Protein AF-A0A3M9YT49-F1 (afdb_monomer_lite)

pLDDT: mean 87.09, std 8.84, range [39.38, 95.81]

Sequence (97 aa):
MGVELAPLAGLLGLFGLAGLAGLRQPPAQGQAGSAVRMLGLLGLGGLAGFWIDGAGALGAAGALGLWNHQNPKLARWAWPGWVFPIGAYYIVRHLAA

Secondary structure (DSSP, 8-state):
----HHHHHHHHHHGGGGGGGGGSSPPPTT-S-HHHHHGGGGGGGGGGGGTSTTGGGGGGGGGGGGTT-SSHHHHGGGGGGGGHHHHHHHHHHHHT-

Foldseek 3Di:
DDPLCQVVLLVLLLLLLLLVVLVVPADDVPQPDSVQSVLLVQLVQSVCCVVFGNLNNLSLSSLSSQCSPPDVVSNVSNVSSVSNVSNVVRVVVVVVD

Radius of gyration: 14.06 Å; chains: 1; bounding box: 39×28×38 Å

Structure (mmCIF, N/CA/C/O backbone):
data_AF-A0A3M9YT49-F1
#
_entry.id   AF-A0A3M9YT49-F1
#
loop_
_atom_site.group_PDB
_atom_site.id
_atom_site.type_symbol
_atom_site.label_atom_id
_atom_site.label_alt_id
_atom_site.label_comp_id
_atom_site.label_asym_id
_atom_site.label_entity_id
_atom_site.label_seq_id
_atom_site.pdbx_PDB_ins_code
_atom_site.Cartn_x
_atom_site.Cartn_y
_atom_site.Cartn_z
_atom_site.occupancy
_atom_site.B_iso_or_equiv
_atom_site.auth_seq_id
_atom_site.auth_comp_id
_atom_site.auth_asym_id
_atom_site.auth_atom_id
_atom_site.pdbx_PDB_model_num
ATOM 1 N N . MET A 1 1 ? 16.384 19.905 -15.613 1.00 39.38 1 MET A N 1
ATOM 2 C CA . MET A 1 1 ? 16.363 18.849 -14.581 1.00 39.38 1 MET A CA 1
ATOM 3 C C . MET A 1 1 ? 14.923 18.387 -14.445 1.00 39.38 1 MET A C 1
ATOM 5 O O . MET A 1 1 ? 14.139 19.066 -13.797 1.00 39.38 1 MET A O 1
ATOM 9 N N . GLY A 1 2 ? 14.533 17.343 -15.179 1.00 49.72 2 GLY A N 1
ATOM 10 C CA . GLY A 1 2 ? 13.193 16.772 -15.038 1.00 49.72 2 GLY A CA 1
ATOM 11 C C . GLY A 1 2 ? 13.130 16.039 -13.707 1.00 49.72 2 GLY A C 1
ATOM 12 O O . GLY A 1 2 ? 14.025 15.251 -13.418 1.00 49.72 2 GLY A O 1
ATOM 13 N N . VAL A 1 3 ? 12.139 16.342 -12.872 1.00 56.72 3 VAL A N 1
ATOM 14 C CA . VAL A 1 3 ? 11.913 15.576 -11.646 1.00 56.72 3 VAL A CA 1
ATOM 15 C C . VAL A 1 3 ? 11.589 14.149 -12.074 1.00 56.72 3 VAL A C 1
ATOM 17 O O . VAL A 1 3 ? 10.588 13.918 -12.749 1.00 56.72 3 VAL A O 1
ATOM 20 N N . GLU A 1 4 ? 12.450 13.199 -11.727 1.00 71.38 4 GLU A N 1
ATOM 21 C CA . GLU A 1 4 ? 12.176 11.785 -11.945 1.00 71.38 4 GLU A CA 1
ATOM 22 C C . GLU A 1 4 ? 11.093 11.384 -10.935 1.00 71.38 4 GLU A C 1
ATOM 24 O O . GLU A 1 4 ? 11.328 11.300 -9.731 1.00 71.38 4 GLU A O 1
ATOM 29 N N . LEU A 1 5 ? 9.847 11.272 -11.404 1.00 77.00 5 LEU A N 1
ATOM 30 C CA . LEU A 1 5 ? 8.679 11.060 -10.539 1.00 77.00 5 LEU A CA 1
ATOM 31 C C . LEU A 1 5 ? 8.530 9.599 -10.092 1.00 77.00 5 LEU A C 1
ATOM 33 O O . LEU A 1 5 ? 7.772 9.318 -9.165 1.00 77.00 5 LEU A O 1
ATOM 37 N N . ALA A 1 6 ? 9.236 8.667 -10.734 1.00 76.38 6 ALA A N 1
ATOM 38 C CA . ALA A 1 6 ? 9.093 7.238 -10.484 1.00 76.38 6 ALA A CA 1
ATOM 39 C C . ALA A 1 6 ? 9.604 6.789 -9.093 1.00 76.38 6 ALA A C 1
ATOM 41 O O . ALA A 1 6 ? 8.867 6.068 -8.413 1.00 76.38 6 ALA A O 1
ATOM 42 N N . PRO A 1 7 ? 10.760 7.267 -8.582 1.00 78.75 7 PRO A N 1
ATOM 43 C CA . PRO A 1 7 ? 11.195 6.976 -7.213 1.00 78.75 7 PRO A CA 1
ATOM 44 C C . PRO A 1 7 ? 10.230 7.535 -6.158 1.00 78.75 7 PRO A C 1
ATOM 46 O O . PRO A 1 7 ? 9.895 6.863 -5.182 1.00 78.75 7 PRO A O 1
ATOM 49 N N . LEU A 1 8 ? 9.718 8.751 -6.383 1.00 80.81 8 LEU A N 1
ATOM 50 C CA . LEU A 1 8 ? 8.728 9.383 -5.507 1.00 80.81 8 LEU A CA 1
ATOM 51 C C . LEU A 1 8 ? 7.409 8.600 -5.495 1.00 80.81 8 LEU A C 1
ATOM 53 O O . LEU A 1 8 ? 6.831 8.389 -4.431 1.00 80.81 8 LEU A O 1
ATOM 57 N N . ALA A 1 9 ? 6.963 8.112 -6.655 1.00 79.12 9 ALA A N 1
ATOM 58 C CA . ALA A 1 9 ? 5.799 7.240 -6.760 1.00 79.12 9 ALA A CA 1
ATOM 59 C C . ALA A 1 9 ? 6.000 5.930 -5.975 1.00 79.12 9 ALA A C 1
ATOM 61 O O . ALA A 1 9 ? 5.088 5.487 -5.276 1.00 79.12 9 ALA A O 1
ATOM 62 N N . GLY A 1 10 ? 7.205 5.353 -6.006 1.00 80.75 10 GLY A N 1
ATOM 63 C CA . GLY A 1 10 ? 7.556 4.187 -5.192 1.00 80.75 10 GLY A CA 1
ATOM 64 C C . GLY A 1 10 ? 7.370 4.422 -3.688 1.00 80.75 10 GLY A C 1
ATOM 65 O O . GLY A 1 10 ? 6.763 3.595 -3.006 1.00 80.75 10 GLY A O 1
ATOM 66 N N . LEU A 1 11 ? 7.798 5.583 -3.180 1.00 84.12 11 LEU A N 1
ATOM 67 C CA . LEU A 1 11 ? 7.638 5.954 -1.767 1.00 84.12 11 LEU A CA 1
ATOM 68 C C . LEU A 1 11 ? 6.167 6.105 -1.355 1.00 84.12 11 LEU A C 1
ATOM 70 O O . LEU A 1 11 ? 5.799 5.703 -0.251 1.00 84.12 11 LEU A O 1
ATOM 74 N N . LEU A 1 12 ? 5.310 6.621 -2.244 1.00 85.25 12 LEU A N 1
ATOM 75 C CA . LEU A 1 12 ? 3.864 6.705 -1.992 1.00 85.25 12 LEU A CA 1
ATOM 76 C C . LEU A 1 12 ? 3.236 5.315 -1.794 1.00 85.25 12 LEU A C 1
ATOM 78 O O . LEU A 1 12 ? 2.298 5.150 -1.014 1.00 85.25 12 LEU A O 1
ATOM 82 N N . GLY A 1 13 ? 3.801 4.303 -2.445 1.00 84.94 13 GLY A N 1
ATOM 83 C CA . GLY A 1 13 ? 3.440 2.902 -2.282 1.00 84.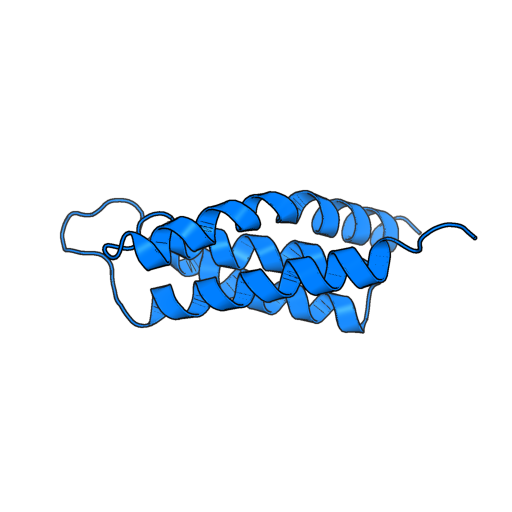94 13 GLY A CA 1
ATOM 84 C C . GLY A 1 13 ? 3.575 2.350 -0.869 1.00 84.94 13 GLY A C 1
ATOM 85 O O . GLY A 1 13 ? 2.757 1.537 -0.439 1.00 84.94 13 GLY A O 1
ATOM 86 N N . LEU A 1 14 ? 4.587 2.809 -0.128 1.00 88.31 14 LEU A N 1
ATOM 87 C CA . LEU A 1 14 ? 4.914 2.287 1.202 1.00 88.31 14 LEU A CA 1
ATOM 88 C C . LEU A 1 14 ? 3.843 2.621 2.247 1.00 88.31 14 LEU A C 1
ATOM 90 O O . LEU A 1 14 ? 3.673 1.864 3.204 1.00 88.31 14 LEU A O 1
ATOM 94 N N . PHE A 1 15 ? 3.048 3.678 2.036 1.00 88.38 15 PHE A N 1
ATOM 95 C CA . PHE A 1 15 ? 1.863 3.955 2.860 1.00 88.38 15 PHE A CA 1
ATOM 96 C C . PHE A 1 15 ? 0.856 2.798 2.840 1.00 88.38 15 PHE A C 1
ATOM 98 O O . PHE A 1 15 ? 0.139 2.580 3.818 1.00 88.38 15 PHE A O 1
ATOM 105 N N . GLY A 1 16 ? 0.862 2.003 1.770 1.00 89.31 16 GLY A N 1
ATOM 106 C CA . GLY A 1 16 ? 0.117 0.760 1.634 1.00 89.31 16 GLY A CA 1
ATOM 107 C C . GLY A 1 16 ? 0.299 -0.238 2.771 1.00 89.31 16 GLY A C 1
ATOM 108 O O . GLY A 1 16 ? -0.648 -0.932 3.142 1.00 89.31 16 GLY A O 1
ATOM 109 N N . LEU A 1 17 ? 1.494 -0.282 3.369 1.00 92.31 17 LEU A N 1
ATOM 110 C CA . LEU A 1 17 ? 1.819 -1.204 4.460 1.00 92.31 17 LEU A CA 1
ATOM 111 C C . LEU A 1 17 ? 1.014 -0.919 5.734 1.00 92.31 17 LEU A C 1
ATOM 113 O O . LEU A 1 17 ? 0.800 -1.832 6.532 1.00 92.31 17 LEU A O 1
ATOM 117 N N . ALA A 1 18 ? 0.489 0.301 5.904 1.00 91.19 18 ALA A N 1
ATOM 118 C CA . ALA A 1 18 ? -0.446 0.611 6.984 1.00 91.19 18 ALA A CA 1
ATOM 119 C C . ALA A 1 18 ? -1.689 -0.299 6.935 1.00 91.19 18 ALA A C 1
ATOM 121 O O . ALA A 1 18 ? -2.224 -0.668 7.981 1.00 91.19 18 ALA A O 1
ATOM 122 N N . GLY A 1 19 ? -2.095 -0.739 5.736 1.00 89.38 19 GLY A N 1
ATOM 123 C CA . GLY A 1 19 ? -3.169 -1.706 5.503 1.00 89.38 19 GLY A CA 1
ATOM 124 C C . GLY A 1 19 ? -3.051 -2.999 6.307 1.00 89.38 19 GLY A C 1
ATOM 125 O O . GLY A 1 19 ? -4.058 -3.544 6.762 1.00 89.38 19 GLY A O 1
ATOM 126 N N . LEU A 1 20 ? -1.821 -3.455 6.565 1.00 91.81 20 LEU A N 1
ATOM 127 C CA . LEU A 1 20 ? -1.550 -4.668 7.339 1.00 91.81 20 LEU A CA 1
ATOM 128 C C . LEU A 1 20 ? -1.982 -4.536 8.806 1.00 91.81 20 LEU A C 1
ATOM 130 O O . LEU A 1 20 ? -2.305 -5.539 9.444 1.00 91.81 20 LEU A O 1
ATOM 134 N N . ALA A 1 21 ? -2.051 -3.314 9.344 1.00 89.19 21 ALA A N 1
ATOM 135 C CA . ALA A 1 21 ? -2.554 -3.083 10.696 1.00 89.19 21 ALA A CA 1
ATOM 136 C C . ALA A 1 21 ? -4.019 -3.533 10.839 1.00 89.19 21 ALA A C 1
ATOM 138 O O . ALA A 1 21 ? -4.391 -4.093 11.870 1.00 89.19 21 ALA A O 1
ATOM 139 N N . GLY A 1 22 ? -4.822 -3.380 9.779 1.00 85.62 22 GLY A N 1
ATOM 140 C CA . GLY A 1 22 ? -6.226 -3.795 9.754 1.00 85.62 22 GLY A CA 1
ATOM 141 C C . GLY A 1 22 ? -6.434 -5.312 9.750 1.00 85.62 22 GLY A C 1
ATOM 142 O O . GLY A 1 22 ? -7.526 -5.767 10.086 1.00 85.62 22 GLY A O 1
ATOM 143 N N . LEU A 1 23 ? -5.402 -6.102 9.426 1.00 85.81 23 LEU A N 1
ATOM 144 C CA . LEU A 1 23 ? -5.461 -7.570 9.462 1.00 85.81 23 LEU A CA 1
ATOM 145 C C . LEU A 1 23 ? -5.398 -8.122 10.891 1.00 85.81 23 LEU A C 1
ATOM 147 O O . LEU A 1 23 ? -5.931 -9.194 11.160 1.00 85.81 23 LEU A O 1
ATOM 151 N N . ARG A 1 24 ? -4.772 -7.388 11.821 1.00 85.25 24 ARG A N 1
ATOM 152 C CA . ARG A 1 24 ? -4.645 -7.806 13.229 1.00 85.25 24 ARG A CA 1
ATOM 153 C C . ARG A 1 24 ? -5.950 -7.691 14.011 1.00 85.25 24 ARG A C 1
ATOM 155 O O . ARG A 1 24 ? -6.098 -8.327 15.048 1.00 85.25 24 ARG A O 1
ATOM 162 N N . GLN A 1 25 ? -6.873 -6.856 13.546 1.00 84.31 25 GLN A N 1
ATOM 163 C CA . GLN A 1 25 ? -8.141 -6.588 14.212 1.00 84.31 25 GLN A CA 1
ATOM 164 C C . GLN A 1 25 ? -9.268 -6.957 13.260 1.00 84.31 25 GLN A C 1
ATOM 166 O O . GLN A 1 25 ? -9.437 -6.245 12.276 1.00 84.31 25 GLN A O 1
ATOM 171 N N . PRO A 1 26 ? -10.040 -8.027 13.504 1.00 76.94 26 PRO A N 1
ATOM 172 C CA . PRO A 1 26 ? -11.137 -8.409 12.622 1.00 76.94 26 PRO A CA 1
ATOM 173 C C . PRO A 1 26 ? -12.283 -7.372 12.626 1.00 76.94 26 PRO A C 1
ATOM 175 O O . PRO A 1 26 ? -12.386 -6.549 13.545 1.00 76.94 26 PRO A O 1
ATOM 178 N N . PRO A 1 27 ? -13.148 -7.370 11.591 1.00 82.44 27 PRO A N 1
ATOM 179 C CA . PRO A 1 27 ? -14.368 -6.563 11.578 1.00 82.44 27 PRO A CA 1
ATOM 180 C C . PRO A 1 27 ? -15.258 -6.872 12.768 1.00 82.44 27 PRO A C 1
ATOM 182 O O . PRO A 1 27 ? -15.284 -8.001 13.253 1.00 82.44 27 PRO A O 1
ATOM 185 N N . ALA A 1 28 ? -16.010 -5.867 13.218 1.00 82.31 28 ALA A N 1
ATOM 186 C CA . ALA A 1 28 ? -17.055 -6.109 14.201 1.00 82.31 28 ALA A CA 1
ATOM 187 C C . ALA A 1 28 ? -18.104 -7.054 13.588 1.00 82.31 28 ALA A C 1
ATOM 189 O O . ALA A 1 28 ? -18.323 -7.035 12.373 1.00 82.31 28 ALA A O 1
ATOM 190 N N . GLN A 1 29 ? -18.747 -7.889 14.408 1.00 76.75 29 GLN A N 1
ATOM 191 C CA . GLN A 1 29 ? -19.817 -8.765 13.924 1.00 76.75 29 GLN A CA 1
ATOM 192 C C . GLN A 1 29 ? -20.918 -7.924 13.260 1.00 76.75 29 GLN A C 1
ATOM 194 O O . GLN A 1 29 ? -21.348 -6.913 13.808 1.00 76.75 29 GLN A O 1
ATOM 199 N N . GLY A 1 30 ? -21.326 -8.315 12.049 1.00 75.44 30 GLY A N 1
ATOM 200 C CA . GLY A 1 30 ? -22.305 -7.576 11.242 1.00 75.44 30 GLY A CA 1
ATOM 201 C C . GLY A 1 30 ? -21.741 -6.388 10.449 1.00 75.44 30 GLY A C 1
ATOM 202 O O . GLY A 1 30 ? -22.474 -5.778 9.674 1.00 75.44 30 GLY A O 1
ATOM 203 N N . GLN A 1 31 ? -20.451 -6.063 10.579 1.00 78.50 31 GLN A N 1
ATOM 204 C CA . GLN A 1 31 ? -19.831 -4.994 9.799 1.00 78.50 31 GLN A CA 1
ATOM 205 C C . GLN A 1 31 ? -19.517 -5.487 8.377 1.00 78.50 31 GLN A C 1
ATOM 207 O O . GLN A 1 31 ? -18.668 -6.358 8.175 1.00 78.50 31 GLN A O 1
ATOM 212 N N . ALA A 1 32 ? -20.193 -4.917 7.376 1.00 76.25 32 ALA A N 1
ATOM 213 C CA . ALA A 1 32 ? -19.924 -5.198 5.966 1.00 76.25 32 ALA A CA 1
ATOM 214 C C . ALA A 1 32 ? -18.477 -4.832 5.598 1.00 76.25 32 ALA A C 1
ATOM 216 O O . ALA A 1 32 ? -17.934 -3.870 6.128 1.00 76.25 32 ALA A O 1
ATOM 217 N N . GLY A 1 33 ? -17.851 -5.566 4.672 1.00 78.25 33 GLY A N 1
ATOM 218 C CA . GLY A 1 33 ? -16.503 -5.243 4.185 1.00 78.25 33 GLY A CA 1
ATOM 219 C C . GLY A 1 33 ? -15.357 -5.973 4.893 1.00 78.25 33 GLY A C 1
ATOM 220 O O . GLY A 1 33 ? -14.260 -5.431 4.999 1.00 78.25 33 GLY A O 1
ATOM 221 N N . SER A 1 34 ? -15.567 -7.214 5.342 1.00 81.69 34 SER A N 1
ATOM 222 C CA . SER A 1 34 ? -14.470 -8.102 5.767 1.00 81.69 34 SER A CA 1
ATOM 223 C C . SER A 1 34 ? -13.438 -8.317 4.654 1.00 81.69 34 SER A C 1
ATOM 225 O O . SER A 1 34 ? -12.239 -8.251 4.910 1.00 81.69 34 SER A O 1
ATOM 227 N N . ALA A 1 35 ? -13.897 -8.466 3.408 1.00 84.75 35 ALA A N 1
ATOM 228 C CA . ALA A 1 35 ? -13.043 -8.577 2.228 1.00 84.75 35 ALA A CA 1
ATOM 229 C C . ALA A 1 35 ? -12.168 -7.330 2.007 1.00 84.75 35 ALA A C 1
ATOM 231 O O . ALA A 1 35 ? -11.029 -7.452 1.568 1.00 84.75 35 ALA A O 1
ATOM 232 N N . VAL A 1 36 ? -12.655 -6.139 2.382 1.00 87.94 36 VAL A N 1
ATOM 233 C CA . VAL A 1 36 ? -11.898 -4.883 2.246 1.00 87.94 36 VAL A CA 1
ATOM 234 C C . VAL A 1 36 ? -10.616 -4.944 3.072 1.00 87.94 36 VAL A C 1
ATOM 236 O O . VAL A 1 36 ? -9.574 -4.539 2.580 1.00 87.94 36 VAL A O 1
ATOM 239 N N . ARG A 1 37 ? -10.624 -5.550 4.268 1.00 89.50 37 ARG A N 1
ATOM 240 C CA . ARG A 1 37 ? -9.396 -5.718 5.070 1.00 89.50 37 ARG A CA 1
ATOM 241 C C . ARG A 1 37 ? -8.310 -6.509 4.353 1.00 89.50 37 ARG A C 1
ATOM 243 O O . ARG A 1 37 ? -7.134 -6.228 4.561 1.00 89.50 37 ARG A O 1
ATOM 250 N N . MET A 1 38 ? -8.686 -7.462 3.500 1.00 90.00 38 MET A N 1
ATOM 251 C CA . MET A 1 38 ? -7.714 -8.251 2.741 1.00 90.00 38 MET A CA 1
ATOM 252 C C . MET A 1 38 ? -6.967 -7.409 1.710 1.00 90.00 38 MET A C 1
ATOM 254 O O . MET A 1 38 ? -5.846 -7.766 1.354 1.00 90.00 38 MET A O 1
ATOM 258 N N . LEU A 1 39 ? -7.513 -6.252 1.310 1.00 92.25 39 LEU A N 1
ATOM 259 C CA . LEU A 1 39 ? -6.777 -5.286 0.495 1.00 92.25 39 LEU A CA 1
ATOM 260 C C . LEU A 1 39 ? -5.477 -4.862 1.175 1.00 92.25 39 LEU A C 1
ATOM 262 O O . LEU A 1 39 ? -4.527 -4.591 0.462 1.00 92.25 39 LEU A O 1
ATOM 266 N N . GLY A 1 40 ? -5.377 -4.921 2.511 1.00 91.44 40 GLY A N 1
ATOM 267 C CA . GLY A 1 40 ? -4.130 -4.700 3.249 1.00 91.44 40 GLY A CA 1
ATOM 268 C C . GLY A 1 40 ? -2.942 -5.521 2.738 1.00 91.44 40 GLY A C 1
ATOM 269 O O . GLY A 1 40 ? -1.813 -5.034 2.762 1.00 91.44 40 GLY A O 1
ATOM 270 N N . LEU A 1 41 ? -3.186 -6.721 2.200 1.00 93.44 41 LEU A N 1
ATOM 271 C CA . LEU A 1 41 ? -2.153 -7.566 1.591 1.00 93.44 41 LEU A CA 1
ATOM 272 C C . LEU A 1 41 ? -1.557 -6.948 0.319 1.00 93.44 41 LEU A C 1
ATOM 274 O O . LEU A 1 41 ? -0.375 -7.148 0.046 1.00 93.44 41 LEU A O 1
ATOM 278 N N . LEU A 1 42 ? -2.327 -6.138 -0.416 1.00 93.19 42 LEU A N 1
ATOM 279 C CA . LEU A 1 42 ? -1.844 -5.410 -1.595 1.00 93.19 42 LEU A CA 1
ATOM 280 C C . LEU A 1 42 ? -0.742 -4.403 -1.242 1.00 93.19 42 LEU A C 1
ATOM 282 O O . LEU A 1 42 ? 0.051 -4.051 -2.110 1.00 93.19 42 LEU A O 1
ATOM 286 N N . GLY A 1 43 ? -0.628 -4.007 0.032 1.00 92.44 43 GLY A N 1
ATOM 287 C CA . GLY A 1 43 ? 0.480 -3.195 0.538 1.00 92.44 43 GLY A CA 1
ATOM 288 C C . GLY A 1 43 ? 1.850 -3.813 0.268 1.00 92.44 43 GLY A C 1
ATOM 289 O O . GLY A 1 43 ? 2.799 -3.096 -0.043 1.00 92.44 43 GLY A O 1
ATOM 290 N N . LEU A 1 44 ? 1.945 -5.147 0.297 1.00 92.44 44 LEU A N 1
ATOM 291 C CA . LEU A 1 44 ? 3.173 -5.874 -0.037 1.00 92.44 44 LEU A CA 1
ATOM 292 C C . LEU A 1 44 ? 3.547 -5.727 -1.517 1.00 92.44 44 LEU A C 1
ATOM 294 O O . LEU A 1 44 ? 4.726 -5.771 -1.855 1.00 92.44 44 LEU A O 1
ATOM 298 N N . GLY A 1 45 ? 2.568 -5.475 -2.390 1.00 89.12 45 GLY A N 1
ATOM 299 C CA . GLY A 1 45 ? 2.800 -5.172 -3.802 1.00 89.12 45 GLY A CA 1
ATOM 300 C C . GLY A 1 45 ? 3.646 -3.915 -4.016 1.00 89.12 45 GLY A C 1
ATOM 301 O O . GLY A 1 45 ? 4.317 -3.805 -5.036 1.00 89.12 45 GLY A O 1
ATOM 302 N N . GLY A 1 46 ? 3.709 -3.007 -3.033 1.00 89.38 46 GLY A N 1
ATOM 303 C CA . GLY A 1 46 ? 4.587 -1.836 -3.088 1.00 89.38 46 GLY A CA 1
ATOM 304 C C . GLY A 1 46 ? 6.076 -2.180 -3.125 1.00 89.38 46 GLY A C 1
ATOM 305 O O . GLY A 1 46 ? 6.874 -1.393 -3.629 1.00 89.38 46 GLY A O 1
ATOM 306 N N . LEU A 1 47 ? 6.454 -3.382 -2.678 1.00 89.62 47 LEU A N 1
ATOM 307 C CA . LEU A 1 47 ? 7.827 -3.873 -2.781 1.00 89.62 47 LEU 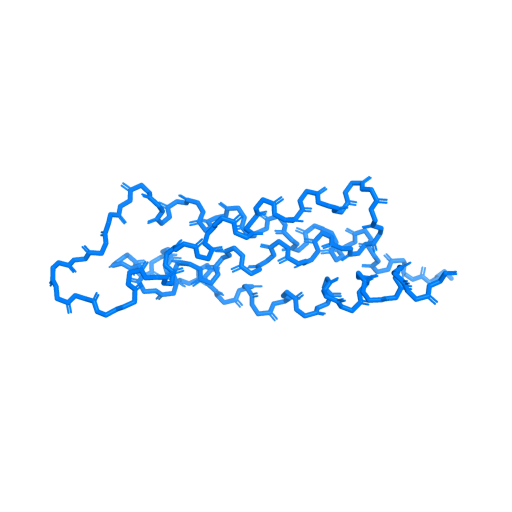A CA 1
ATOM 308 C C . LEU A 1 47 ? 8.257 -4.072 -4.242 1.00 89.62 47 LEU A C 1
ATOM 310 O O . LEU A 1 47 ? 9.445 -3.988 -4.528 1.00 89.62 47 LEU A O 1
ATOM 314 N N . ALA A 1 48 ? 7.321 -4.238 -5.187 1.00 88.06 48 ALA A N 1
ATOM 315 C CA . ALA A 1 48 ? 7.639 -4.307 -6.616 1.00 88.06 48 ALA A CA 1
ATOM 316 C C . ALA A 1 48 ? 8.410 -3.069 -7.117 1.00 88.06 48 ALA A C 1
ATOM 318 O O . ALA A 1 48 ? 9.167 -3.167 -8.080 1.00 88.06 48 ALA A O 1
ATOM 319 N N . GLY A 1 49 ? 8.281 -1.930 -6.424 1.00 87.00 49 GLY A N 1
ATOM 320 C CA . GLY A 1 49 ? 9.039 -0.710 -6.698 1.00 87.00 49 GLY A CA 1
ATOM 321 C C . GLY A 1 49 ? 10.560 -0.843 -6.573 1.00 87.00 49 GLY A C 1
ATOM 322 O O . GLY A 1 49 ? 11.264 0.010 -7.096 1.00 87.00 49 GLY A O 1
ATOM 323 N N . PHE A 1 50 ? 11.079 -1.892 -5.921 1.00 88.69 50 PHE A N 1
ATOM 324 C CA . PHE A 1 50 ? 12.521 -2.175 -5.901 1.00 88.69 50 PHE A CA 1
ATOM 325 C C . PHE A 1 50 ? 13.051 -2.723 -7.233 1.00 88.69 50 PHE A C 1
ATOM 327 O O . PHE A 1 50 ? 14.250 -2.642 -7.481 1.00 88.69 50 PHE A O 1
ATOM 334 N N . TRP A 1 51 ? 12.177 -3.291 -8.069 1.00 88.62 51 TRP A N 1
ATOM 335 C CA . TRP A 1 51 ? 12.550 -3.902 -9.350 1.00 88.62 51 TRP A CA 1
ATOM 336 C C . TRP A 1 51 ? 12.004 -3.140 -10.555 1.00 88.62 51 TRP A C 1
ATOM 338 O O . TRP A 1 51 ? 12.588 -3.211 -11.631 1.00 88.62 51 TRP A O 1
ATOM 348 N N . ILE A 1 52 ? 10.881 -2.437 -10.390 1.00 88.19 52 ILE A N 1
ATOM 349 C CA . ILE A 1 52 ? 10.207 -1.708 -11.464 1.00 88.19 52 ILE A CA 1
ATOM 350 C C . ILE A 1 52 ? 9.949 -0.277 -10.995 1.00 88.19 52 ILE A C 1
ATOM 352 O O . ILE A 1 52 ? 9.153 -0.042 -10.079 1.00 88.19 52 ILE A O 1
ATOM 356 N N . ASP A 1 53 ? 10.581 0.685 -11.661 1.00 88.25 53 ASP A N 1
ATOM 357 C CA . ASP A 1 53 ? 10.420 2.105 -11.359 1.00 88.25 53 ASP A CA 1
ATOM 358 C C . ASP A 1 53 ? 8.944 2.521 -11.393 1.00 88.25 53 ASP A C 1
ATOM 360 O O . ASP A 1 53 ? 8.207 2.252 -12.341 1.00 88.25 53 ASP A O 1
ATOM 364 N N . GLY A 1 54 ? 8.489 3.167 -10.317 1.00 86.06 54 GLY A N 1
ATOM 365 C CA . GLY A 1 54 ? 7.114 3.648 -10.172 1.00 86.06 54 GLY A CA 1
ATOM 366 C C . GLY A 1 54 ? 6.062 2.573 -9.868 1.00 86.06 54 GLY A C 1
ATOM 367 O O . GLY A 1 54 ? 4.988 2.924 -9.371 1.00 86.06 54 GLY A O 1
ATOM 368 N N . ALA A 1 55 ? 6.355 1.277 -10.044 1.00 90.12 55 ALA A N 1
ATOM 369 C CA . ALA A 1 55 ? 5.427 0.191 -9.697 1.00 90.12 55 ALA A CA 1
ATOM 370 C C . ALA A 1 55 ? 5.120 0.134 -8.196 1.00 90.12 55 ALA A C 1
ATOM 372 O O . ALA A 1 55 ? 4.045 -0.315 -7.799 1.00 90.12 55 ALA A O 1
ATOM 373 N N . GLY A 1 56 ? 6.027 0.654 -7.360 1.00 89.81 56 GLY A N 1
ATOM 374 C CA . GLY A 1 56 ? 5.829 0.716 -5.915 1.00 89.81 56 GLY A CA 1
ATOM 375 C C . GLY A 1 56 ? 4.546 1.449 -5.520 1.00 89.81 56 GLY A C 1
ATOM 376 O O . GLY A 1 56 ? 3.880 1.012 -4.587 1.00 89.81 56 GLY A O 1
ATOM 377 N N . ALA A 1 57 ? 4.103 2.456 -6.287 1.00 93.19 57 ALA A N 1
ATOM 378 C CA . ALA A 1 57 ? 2.841 3.161 -6.039 1.00 93.19 57 ALA A CA 1
ATOM 379 C C . ALA A 1 57 ? 1.620 2.227 -5.976 1.00 93.19 57 ALA A C 1
ATOM 381 O O . ALA A 1 57 ? 0.650 2.556 -5.295 1.00 93.19 57 ALA A O 1
ATOM 382 N N . LEU A 1 58 ? 1.670 1.046 -6.609 1.00 93.81 58 LEU A N 1
ATOM 383 C CA . LEU A 1 58 ? 0.602 0.044 -6.547 1.00 93.81 58 LEU A CA 1
ATOM 384 C C . LEU A 1 58 ? 0.346 -0.404 -5.101 1.00 93.81 58 LEU A C 1
ATOM 386 O O . LEU A 1 58 ? -0.799 -0.651 -4.721 1.00 93.81 58 LEU A O 1
ATOM 390 N N . GLY A 1 59 ? 1.399 -0.431 -4.278 1.00 94.12 59 GLY A N 1
ATOM 391 C CA . GLY A 1 59 ? 1.324 -0.755 -2.858 1.00 94.12 59 GLY A CA 1
ATOM 392 C C . GLY A 1 59 ? 0.322 0.101 -2.097 1.00 94.12 59 GLY A C 1
ATOM 393 O O . GLY A 1 59 ? -0.309 -0.405 -1.176 1.00 94.12 59 GLY A O 1
ATOM 394 N N . ALA A 1 60 ? 0.070 1.344 -2.521 1.00 95.69 60 ALA A N 1
ATOM 395 C CA . ALA A 1 60 ? -0.902 2.223 -1.879 1.00 95.69 60 ALA A CA 1
ATOM 396 C C . ALA A 1 60 ? -2.292 1.567 -1.746 1.00 95.69 60 ALA A C 1
ATOM 398 O O . ALA A 1 60 ? -2.952 1.769 -0.728 1.00 95.69 60 ALA A O 1
ATOM 399 N N . ALA A 1 61 ? -2.691 0.684 -2.675 1.00 95.81 61 ALA A N 1
ATOM 400 C CA . ALA A 1 61 ? -3.943 -0.078 -2.588 1.00 95.81 61 ALA A CA 1
ATOM 401 C C . ALA A 1 61 ? -4.099 -0.827 -1.249 1.00 95.81 61 ALA A C 1
ATOM 403 O O . ALA A 1 61 ? -5.214 -0.968 -0.750 1.00 95.81 61 ALA A O 1
ATOM 404 N N . GLY A 1 62 ? -2.982 -1.222 -0.627 1.00 94.75 62 GLY A N 1
ATOM 405 C CA . GLY A 1 62 ? -2.917 -1.761 0.731 1.00 94.75 62 GLY A CA 1
ATOM 406 C C . GLY A 1 62 ? -3.679 -0.936 1.760 1.00 94.75 62 GLY A C 1
ATOM 407 O O . GLY A 1 62 ? -4.455 -1.458 2.562 1.00 94.75 62 GLY A O 1
ATOM 408 N N . ALA A 1 63 ? -3.521 0.381 1.702 1.00 95.44 63 ALA A N 1
ATOM 409 C CA . ALA A 1 63 ? -4.079 1.288 2.687 1.00 95.44 63 ALA A CA 1
ATOM 410 C C . ALA A 1 63 ? -5.618 1.327 2.639 1.00 95.44 63 ALA A C 1
ATOM 412 O O . ALA A 1 63 ? -6.253 1.507 3.680 1.00 95.44 63 ALA A O 1
ATOM 413 N N . LEU A 1 64 ? -6.232 1.050 1.476 1.00 94.50 64 LEU A N 1
ATOM 414 C CA . LEU A 1 64 ? -7.693 0.948 1.322 1.00 94.50 64 LEU A CA 1
ATOM 415 C C . LEU A 1 64 ? -8.306 -0.103 2.260 1.00 94.50 64 LEU A C 1
ATOM 417 O O . LEU A 1 64 ? -9.466 0.027 2.653 1.00 94.50 64 LEU A O 1
ATOM 421 N N . GLY A 1 65 ? -7.519 -1.091 2.702 1.00 92.81 65 GLY A N 1
ATOM 422 C CA . GLY A 1 65 ? -7.955 -2.076 3.689 1.00 92.81 65 GLY A CA 1
ATOM 423 C C . GLY A 1 65 ? -8.298 -1.506 5.067 1.00 92.81 65 GLY A C 1
ATOM 424 O O . GLY A 1 65 ? -8.988 -2.164 5.848 1.00 92.81 65 GLY A O 1
ATOM 425 N N . LEU A 1 66 ? -7.889 -0.267 5.355 1.00 94.00 66 LEU A N 1
ATOM 426 C CA . LEU A 1 66 ? -8.243 0.444 6.583 1.00 94.00 66 LEU A CA 1
ATOM 427 C C . LEU A 1 66 ? -9.561 1.215 6.488 1.00 94.00 66 LEU A C 1
ATOM 429 O O . LEU A 1 66 ? -10.027 1.690 7.517 1.00 94.00 66 LEU A O 1
ATOM 433 N N . TRP A 1 67 ? -10.188 1.337 5.314 1.00 91.94 67 TRP A N 1
ATOM 434 C CA . TRP A 1 67 ? -11.356 2.211 5.108 1.00 91.94 67 TRP A CA 1
ATOM 435 C C . TRP A 1 67 ? -12.469 1.986 6.139 1.00 91.94 67 TRP A C 1
ATOM 437 O O . TRP A 1 67 ? -13.029 2.929 6.689 1.00 91.94 67 TRP A O 1
ATOM 447 N N . ASN A 1 68 ? -12.742 0.718 6.440 1.00 89.69 68 ASN A N 1
ATOM 448 C CA . ASN A 1 68 ? -13.786 0.295 7.369 1.00 89.69 68 ASN A CA 1
ATOM 449 C C . ASN A 1 68 ? -13.242 -0.046 8.772 1.00 89.69 68 ASN A C 1
ATOM 451 O O . ASN A 1 68 ? -13.851 -0.796 9.541 1.00 89.69 68 ASN A O 1
ATOM 455 N N . HIS A 1 69 ? -12.050 0.441 9.117 1.00 91.25 69 HIS A N 1
ATOM 456 C CA . HIS A 1 69 ? -11.481 0.201 10.434 1.00 91.25 69 HIS A CA 1
ATOM 457 C C . HIS A 1 69 ? -12.308 0.923 11.504 1.00 91.25 69 HIS A C 1
ATOM 459 O O . HIS A 1 69 ? -12.603 2.108 11.388 1.00 91.25 69 HIS A O 1
ATOM 465 N N . GLN A 1 70 ? -12.614 0.237 12.607 1.00 90.19 70 GLN A N 1
ATOM 466 C CA . GLN A 1 70 ? -13.415 0.790 13.710 1.00 90.19 70 GLN A CA 1
ATOM 467 C C . GLN A 1 70 ? -12.744 1.986 14.410 1.00 90.19 70 GLN A C 1
ATOM 469 O O . GLN A 1 70 ? -13.394 2.731 15.135 1.00 90.19 70 GLN A O 1
ATOM 474 N N . ASN A 1 71 ? -11.436 2.171 14.211 1.00 90.81 71 ASN A N 1
ATOM 475 C CA . ASN A 1 71 ? -10.695 3.294 14.754 1.00 90.81 71 ASN A CA 1
ATOM 476 C C . ASN A 1 71 ? -10.606 4.375 13.664 1.00 90.81 71 ASN A C 1
ATOM 478 O O . ASN A 1 71 ? -9.893 4.169 12.677 1.00 90.81 71 ASN A O 1
ATOM 482 N N . PRO A 1 72 ? -11.241 5.547 13.841 1.00 90.31 72 PRO A N 1
ATOM 483 C CA . PRO A 1 72 ? -11.260 6.599 12.823 1.00 90.31 72 PRO A CA 1
ATOM 484 C C . PRO A 1 72 ? -9.867 7.174 12.530 1.00 90.31 72 PRO A C 1
ATOM 486 O O . PRO A 1 72 ? -9.631 7.739 11.462 1.00 90.31 72 PRO A O 1
ATOM 489 N N . LYS A 1 73 ? -8.901 7.029 13.450 1.00 91.56 73 LYS A N 1
ATOM 490 C CA . LYS A 1 73 ? -7.507 7.411 13.186 1.00 91.56 73 LYS A CA 1
ATOM 491 C C . LYS A 1 73 ? -6.852 6.472 12.175 1.00 91.56 73 LYS A C 1
ATOM 493 O O . LYS A 1 73 ? -6.085 6.949 11.350 1.00 91.56 73 LYS A O 1
ATOM 498 N N . LEU A 1 74 ? -7.178 5.179 12.224 1.00 90.38 74 LEU A N 1
ATOM 499 C CA . LEU A 1 74 ? -6.699 4.190 11.258 1.00 90.38 74 LEU A CA 1
ATOM 500 C C . LEU A 1 74 ? -7.448 4.300 9.930 1.00 90.38 74 LEU A C 1
ATOM 502 O O . LEU A 1 74 ? -6.810 4.278 8.887 1.00 90.38 74 LEU A O 1
ATOM 506 N N . ALA A 1 75 ? -8.760 4.541 9.956 1.00 92.06 75 ALA A N 1
ATOM 507 C CA . ALA A 1 75 ? -9.553 4.686 8.734 1.00 92.06 75 ALA A CA 1
ATOM 508 C C . ALA A 1 75 ? -9.084 5.829 7.819 1.00 92.06 75 ALA A C 1
ATOM 510 O O . ALA A 1 75 ? -9.117 5.698 6.597 1.00 92.06 75 ALA A O 1
ATOM 511 N N . ARG A 1 76 ? -8.554 6.921 8.388 1.00 92.62 76 ARG A N 1
ATOM 512 C CA . ARG A 1 76 ? -7.973 8.034 7.612 1.00 92.62 76 ARG A CA 1
ATOM 513 C C . ARG A 1 76 ? -6.787 7.627 6.740 1.00 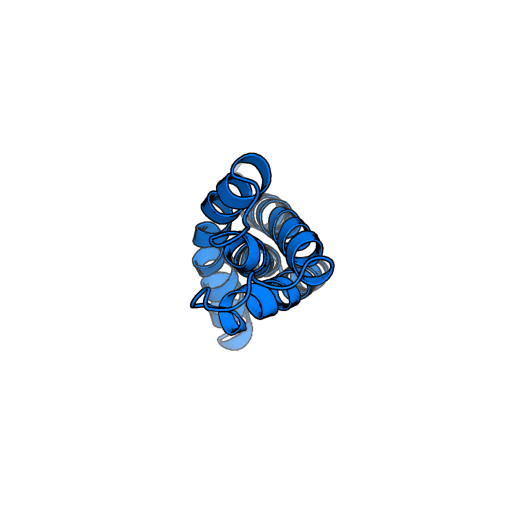92.62 76 ARG A C 1
ATOM 515 O O . ARG A 1 76 ? -6.575 8.236 5.695 1.00 92.62 76 ARG A O 1
ATOM 522 N N . TRP A 1 77 ? -6.053 6.588 7.125 1.00 90.81 77 TRP A N 1
ATOM 523 C CA . TRP A 1 77 ? -4.954 6.074 6.313 1.00 90.81 77 TRP A CA 1
ATOM 524 C C . TRP A 1 77 ? -5.432 5.369 5.045 1.00 90.81 77 TRP A C 1
ATOM 526 O O . TRP A 1 77 ? -4.614 5.141 4.168 1.00 90.81 77 TRP A O 1
ATOM 536 N N . ALA A 1 78 ? -6.729 5.096 4.877 1.00 92.94 78 ALA A N 1
ATOM 537 C CA . ALA A 1 78 ? -7.246 4.572 3.616 1.00 92.94 78 ALA A CA 1
ATOM 538 C C . ALA A 1 78 ? -7.201 5.583 2.468 1.00 92.94 78 ALA A C 1
ATOM 540 O O . ALA A 1 78 ? -7.087 5.187 1.312 1.00 92.94 78 ALA A O 1
ATOM 541 N N . TRP A 1 79 ? -7.251 6.883 2.768 1.00 92.62 79 TRP A N 1
ATOM 542 C CA . TRP A 1 79 ? -7.280 7.939 1.757 1.00 92.62 79 TRP A CA 1
ATOM 543 C C . TRP A 1 79 ? -6.084 7.929 0.785 1.00 92.62 79 TRP A C 1
ATOM 545 O O . TRP A 1 79 ? -6.327 7.907 -0.423 1.00 92.62 79 TRP A O 1
ATOM 555 N N . PRO A 1 80 ? -4.812 7.859 1.239 1.00 91.69 80 PRO A N 1
ATOM 556 C CA . PRO A 1 80 ? -3.671 7.731 0.328 1.00 91.69 80 PRO A CA 1
ATOM 557 C C . PRO A 1 80 ? -3.705 6.454 -0.519 1.00 91.69 80 PRO A C 1
ATOM 559 O O . PRO A 1 80 ? -2.996 6.374 -1.518 1.00 91.69 80 PRO A O 1
ATOM 562 N N . GLY A 1 81 ? -4.544 5.471 -0.180 1.00 92.62 81 GLY A N 1
ATOM 563 C CA . GLY A 1 81 ? -4.648 4.249 -0.960 1.00 92.62 81 GLY A CA 1
ATOM 564 C C . GLY A 1 81 ? -5.156 4.448 -2.384 1.00 92.62 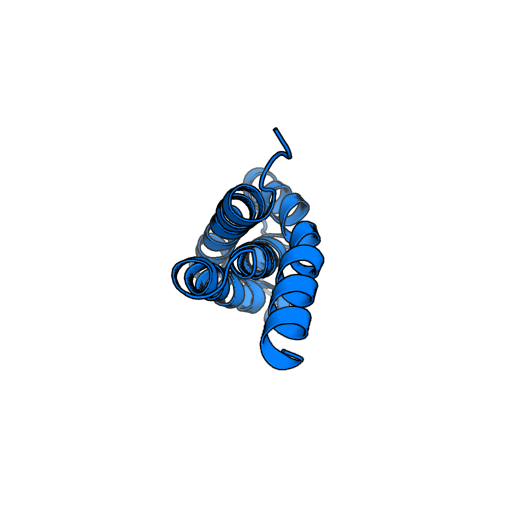81 GLY A C 1
ATOM 565 O O . GLY A 1 81 ? -4.833 3.649 -3.256 1.00 92.62 81 GLY A O 1
ATOM 566 N N . TRP A 1 82 ? -5.842 5.558 -2.661 1.00 93.88 82 TRP A N 1
ATOM 567 C CA . TRP A 1 82 ? -6.286 5.936 -4.006 1.00 93.88 82 TRP A CA 1
ATOM 568 C C . TRP A 1 82 ? -5.162 6.326 -4.971 1.00 93.88 82 TRP A C 1
ATOM 570 O O . TRP A 1 82 ? -5.418 6.501 -6.158 1.00 93.88 82 TRP A O 1
ATOM 580 N N . VAL A 1 83 ? -3.917 6.419 -4.500 1.00 93.44 83 VAL A N 1
ATOM 581 C CA . VAL A 1 83 ? -2.741 6.681 -5.345 1.00 93.44 83 VAL A CA 1
ATOM 582 C C . VAL A 1 83 ? -2.330 5.445 -6.167 1.00 93.44 83 VAL A C 1
ATOM 584 O O . VAL A 1 83 ? -1.592 5.567 -7.146 1.00 93.44 83 VAL A O 1
ATOM 587 N N . PHE A 1 84 ? -2.861 4.258 -5.846 1.00 93.44 84 PHE A N 1
ATOM 588 C CA . PHE A 1 84 ? -2.503 2.994 -6.502 1.00 93.44 84 PHE A CA 1
ATOM 589 C C . PHE A 1 84 ? -2.570 2.957 -8.046 1.00 93.44 84 PHE A C 1
ATOM 591 O O . PHE A 1 84 ? -1.744 2.247 -8.631 1.00 93.44 84 PHE A O 1
ATOM 598 N N . PRO A 1 85 ? -3.458 3.701 -8.751 1.00 94.62 85 PRO A N 1
ATOM 599 C CA . PRO A 1 85 ? -3.502 3.680 -10.212 1.00 94.62 85 PRO A CA 1
ATOM 600 C C . PRO A 1 85 ? -2.210 4.183 -10.864 1.00 94.62 85 PRO A C 1
ATOM 602 O O . PRO A 1 85 ? -1.892 3.767 -11.976 1.00 94.62 85 PRO A O 1
ATOM 605 N N . ILE A 1 86 ? -1.427 5.020 -10.169 1.00 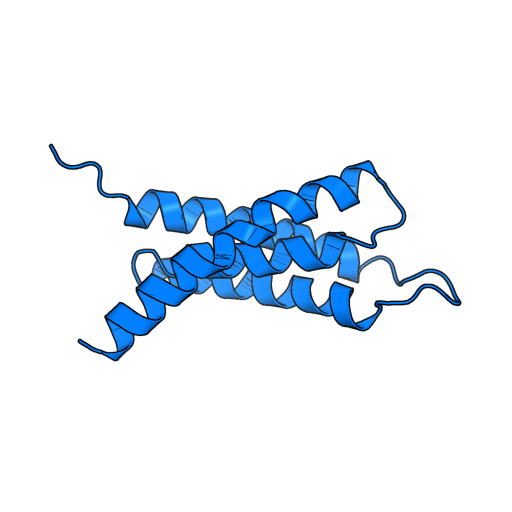91.56 86 ILE A N 1
ATOM 606 C CA . ILE A 1 86 ? -0.106 5.450 -10.648 1.00 91.56 86 ILE A CA 1
ATOM 607 C C . ILE A 1 86 ? 0.807 4.232 -10.819 1.00 91.56 86 ILE A C 1
ATOM 609 O O . ILE A 1 86 ? 1.449 4.084 -11.854 1.00 91.56 86 ILE A O 1
ATOM 613 N N . GLY A 1 87 ? 0.829 3.322 -9.843 1.00 89.06 87 GLY A N 1
ATOM 614 C CA . GLY A 1 87 ? 1.650 2.114 -9.932 1.00 89.06 87 GLY A CA 1
ATOM 615 C C . GLY A 1 87 ? 1.154 1.143 -10.993 1.00 89.06 87 GLY A C 1
ATOM 616 O O . GLY A 1 87 ? 1.963 0.558 -11.709 1.00 89.06 87 GLY A O 1
ATOM 617 N N . ALA A 1 88 ? -0.168 1.032 -11.161 1.00 90.56 88 ALA A N 1
ATOM 618 C CA . ALA A 1 88 ? -0.754 0.242 -12.241 1.00 90.56 88 ALA A CA 1
ATOM 619 C C . ALA A 1 88 ? -0.306 0.752 -13.623 1.00 90.56 88 ALA A C 1
ATOM 621 O O . ALA A 1 88 ? 0.070 -0.050 -14.476 1.00 90.56 88 ALA A O 1
ATOM 622 N N . TYR A 1 89 ? -0.266 2.073 -13.824 1.00 92.25 89 TYR A N 1
ATOM 623 C CA . TYR A 1 89 ? 0.251 2.674 -15.056 1.00 92.25 89 TYR A CA 1
ATOM 624 C C . TYR A 1 89 ? 1.711 2.281 -15.333 1.00 92.25 89 TYR A C 1
ATOM 626 O O . TYR A 1 89 ? 2.028 1.878 -16.453 1.00 92.25 89 TYR A O 1
ATOM 634 N N . TYR A 1 90 ? 2.592 2.342 -14.328 1.00 90.31 90 TYR A N 1
ATOM 635 C CA . TYR A 1 90 ? 3.998 1.951 -14.490 1.00 90.31 90 TYR A CA 1
ATOM 636 C C . TYR A 1 90 ? 4.172 0.456 -14.775 1.00 90.31 90 TYR A C 1
ATOM 638 O O . TYR A 1 90 ? 4.989 0.095 -15.618 1.00 90.31 90 TYR A O 1
ATOM 646 N N . ILE A 1 91 ? 3.369 -0.407 -14.150 1.00 89.00 91 ILE A N 1
ATOM 647 C CA . ILE A 1 91 ? 3.379 -1.847 -14.440 1.00 89.00 91 ILE A CA 1
ATOM 648 C C . ILE A 1 91 ? 2.945 -2.112 -15.881 1.00 89.00 91 ILE A C 1
ATOM 650 O O . ILE A 1 91 ? 3.635 -2.828 -16.599 1.00 89.00 91 ILE A O 1
ATOM 654 N N . VAL A 1 92 ? 1.842 -1.511 -16.334 1.00 91.88 92 VAL A N 1
ATOM 655 C CA . VAL A 1 92 ? 1.368 -1.677 -17.719 1.00 91.88 92 VAL A CA 1
ATOM 656 C C . VAL A 1 92 ? 2.417 -1.182 -18.715 1.00 91.88 92 VAL A C 1
ATOM 658 O O . VAL A 1 92 ? 2.696 -1.863 -19.697 1.00 91.88 92 VAL A O 1
ATOM 661 N N . ARG A 1 93 ? 3.044 -0.032 -18.442 1.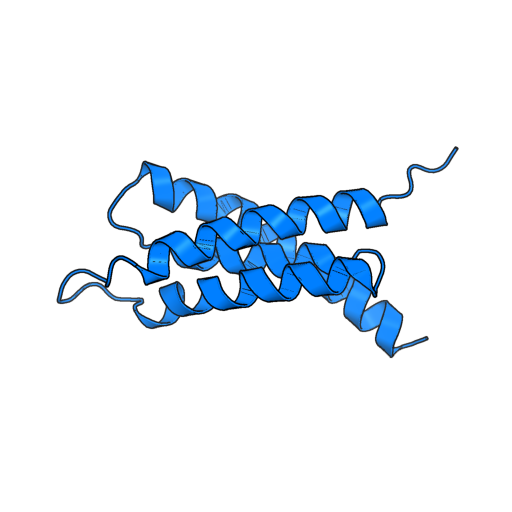00 90.81 93 ARG A N 1
ATOM 662 C CA . ARG A 1 93 ? 4.146 0.506 -19.254 1.00 90.81 93 ARG A CA 1
ATOM 663 C C . ARG A 1 93 ? 5.352 -0.428 -19.302 1.00 90.81 93 ARG A C 1
ATOM 665 O O . ARG A 1 93 ? 5.939 -0.557 -20.365 1.00 90.81 93 ARG A O 1
ATOM 672 N N . HIS A 1 94 ? 5.707 -1.055 -18.184 1.00 87.94 94 HIS A N 1
ATOM 673 C CA . HIS A 1 94 ? 6.817 -2.002 -18.115 1.00 87.94 94 HIS A CA 1
ATOM 674 C C . HIS A 1 94 ? 6.522 -3.302 -18.878 1.00 87.94 94 HIS A C 1
ATOM 676 O O . HIS A 1 94 ? 7.403 -3.818 -19.546 1.00 87.94 94 HIS A O 1
ATOM 682 N N . LEU A 1 95 ? 5.286 -3.809 -18.814 1.00 89.94 95 LEU A N 1
ATOM 683 C CA . LEU A 1 95 ? 4.873 -5.030 -19.521 1.00 89.94 95 LEU A CA 1
ATOM 684 C C . LEU A 1 95 ? 4.679 -4.836 -21.034 1.00 89.94 95 LEU A C 1
ATOM 686 O O . LEU A 1 95 ? 4.666 -5.815 -21.774 1.00 89.94 95 LEU A O 1
ATOM 690 N N . ALA A 1 96 ? 4.462 -3.598 -21.481 1.00 91.88 96 ALA A N 1
ATOM 691 C CA . ALA A 1 96 ? 4.266 -3.247 -22.888 1.00 91.88 96 ALA A CA 1
ATOM 692 C C . ALA A 1 96 ? 5.560 -2.822 -23.612 1.00 91.88 96 ALA A C 1
ATOM 694 O O . ALA A 1 96 ? 5.494 -2.494 -24.799 1.00 91.88 96 ALA A O 1
ATOM 695 N N . ALA A 1 97 ? 6.689 -2.765 -22.899 1.00 77.50 97 ALA A N 1
ATOM 696 C CA . ALA A 1 97 ? 8.013 -2.433 -23.425 1.00 77.50 97 ALA A CA 1
ATOM 697 C C . ALA A 1 97 ? 8.794 -3.704 -23.782 1.00 77.50 97 ALA A C 1
ATOM 699 O O . ALA A 1 97 ? 9.561 -3.642 -24.768 1.00 77.50 97 ALA A O 1
#